Protein AF-A0A6N7BEQ8-F1 (afdb_monomer_lite)

Foldseek 3Di:
DDDDDPPVVVLVVVLVVLLVVQVVCVVVVHAAAEDEAEAEDDDPVSVVVLVVVCVSCVSSPHHYYYHYHYNPDDPD

pLDDT: mean 93.59, std 5.63, range [61.66, 97.38]

Structure (mmCIF, N/CA/C/O backbone):
data_AF-A0A6N7BEQ8-F1
#
_entry.id   AF-A0A6N7BEQ8-F1
#
loop_
_atom_site.group_PDB
_atom_site.id
_atom_site.type_symbol
_atom_site.label_atom_id
_atom_site.label_alt_id
_atom_site.label_comp_id
_atom_site.label_asym_id
_atom_site.label_entity_id
_atom_site.label_seq_id
_atom_site.pdbx_PDB_ins_code
_atom_site.Cartn_x
_atom_site.Cartn_y
_atom_site.Cartn_z
_atom_site.occupancy
_atom_site.B_iso_or_equiv
_atom_site.auth_seq_id
_atom_site.auth_comp_id
_atom_site.auth_asym_id
_atom_site.auth_atom_id
_atom_site.pdbx_PDB_model_num
ATOM 1 N N . MET A 1 1 ? -0.823 24.140 -25.757 1.00 61.66 1 MET A N 1
ATOM 2 C CA . MET A 1 1 ? -1.025 22.693 -25.524 1.00 61.66 1 MET A CA 1
ATOM 3 C C . MET A 1 1 ? -0.479 22.365 -24.152 1.00 61.66 1 MET A C 1
ATOM 5 O O . MET A 1 1 ? 0.610 22.829 -23.843 1.00 61.66 1 MET A O 1
ATOM 9 N N . THR A 1 2 ? -1.232 21.626 -23.344 1.00 76.12 2 THR A N 1
ATOM 10 C CA . THR A 1 2 ? -0.820 21.254 -21.984 1.00 76.12 2 THR A CA 1
ATOM 11 C C . THR A 1 2 ? -0.497 19.769 -21.962 1.00 76.12 2 THR A C 1
ATOM 13 O O . THR A 1 2 ? -1.264 18.964 -22.487 1.00 76.12 2 THR A O 1
ATOM 16 N N . THR A 1 3 ? 0.638 19.409 -21.373 1.00 91.88 3 THR A N 1
ATOM 17 C CA . THR A 1 3 ? 1.053 18.013 -21.212 1.00 91.88 3 THR A CA 1
ATOM 18 C C . THR A 1 3 ? 0.305 17.390 -20.037 1.00 91.88 3 THR A C 1
ATOM 20 O O . THR A 1 3 ? 0.337 17.928 -18.931 1.00 91.88 3 THR A O 1
ATOM 23 N N . LEU A 1 4 ? -0.361 16.255 -20.261 1.00 94.06 4 LEU A N 1
ATOM 24 C CA . LEU A 1 4 ? -0.968 15.480 -19.181 1.00 94.06 4 LEU A CA 1
ATOM 25 C C . LEU A 1 4 ? 0.129 14.789 -18.366 1.00 94.06 4 LEU A C 1
ATOM 27 O O . LEU A 1 4 ? 0.904 14.000 -18.905 1.00 94.06 4 LEU A O 1
ATOM 31 N N . ILE A 1 5 ? 0.159 15.044 -17.061 1.00 94.62 5 ILE A N 1
ATOM 32 C CA . ILE A 1 5 ? 0.992 14.286 -16.127 1.00 94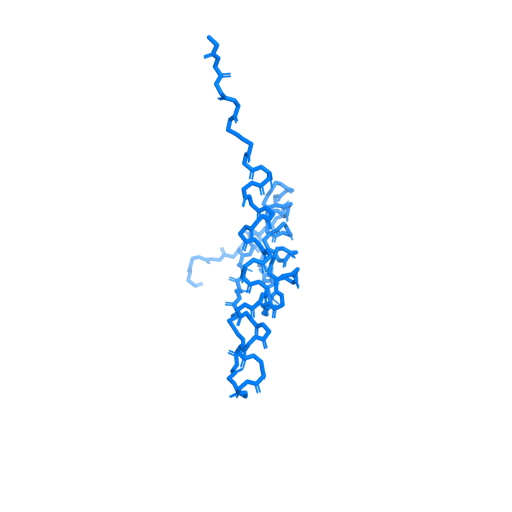.62 5 ILE A CA 1
ATOM 33 C C . ILE A 1 5 ? 0.181 13.076 -15.658 1.00 94.62 5 ILE A C 1
ATOM 35 O O . ILE A 1 5 ? -0.675 13.186 -14.781 1.00 94.62 5 ILE A O 1
ATOM 39 N N . ASP A 1 6 ? 0.427 11.917 -16.270 1.00 96.19 6 ASP A N 1
ATOM 40 C CA . ASP A 1 6 ? -0.248 10.667 -15.917 1.00 96.19 6 ASP A CA 1
ATOM 41 C C . ASP A 1 6 ? 0.440 9.983 -14.726 1.00 96.19 6 ASP A C 1
ATOM 43 O O . ASP A 1 6 ? 1.353 9.166 -14.871 1.00 96.19 6 ASP A O 1
ATOM 47 N N . GLY A 1 7 ? -0.033 10.304 -13.521 1.00 96.31 7 GLY A N 1
ATOM 48 C CA . GLY A 1 7 ? 0.457 9.687 -12.291 1.00 96.31 7 GLY A CA 1
ATOM 49 C C . GLY A 1 7 ? 0.215 8.175 -12.207 1.00 96.31 7 GLY A C 1
ATOM 50 O O . GLY A 1 7 ? 0.949 7.491 -11.498 1.00 96.31 7 GLY A O 1
ATOM 51 N N . LYS A 1 8 ? -0.769 7.617 -12.931 1.00 94.81 8 LYS A N 1
ATOM 52 C CA . LYS A 1 8 ? -1.019 6.166 -12.922 1.00 94.81 8 LYS A CA 1
ATOM 53 C C . LYS A 1 8 ? 0.072 5.432 -13.681 1.00 94.81 8 LYS A C 1
ATOM 55 O O . LYS A 1 8 ? 0.574 4.431 -13.169 1.00 94.81 8 LYS A O 1
ATOM 60 N N . LYS A 1 9 ? 0.444 5.951 -14.855 1.00 96.69 9 LYS A N 1
ATOM 61 C CA . LYS A 1 9 ? 1.561 5.425 -15.642 1.00 96.69 9 LYS A CA 1
ATOM 62 C C . LYS A 1 9 ? 2.860 5.500 -14.844 1.00 96.69 9 LYS A C 1
ATOM 64 O O . LYS A 1 9 ? 3.484 4.473 -14.615 1.00 96.69 9 LYS A O 1
ATOM 69 N N . VAL A 1 10 ? 3.188 6.681 -14.315 1.00 96.88 10 VAL A N 1
ATOM 70 C CA . VAL A 1 10 ? 4.409 6.880 -13.514 1.00 96.88 10 VAL A CA 1
ATOM 71 C C . VAL A 1 10 ? 4.450 5.937 -12.307 1.00 96.88 10 VAL A C 1
ATOM 73 O O . VAL A 1 10 ? 5.476 5.322 -12.032 1.00 96.88 10 VAL A O 1
ATOM 76 N N . ALA A 1 11 ? 3.331 5.761 -11.600 1.00 95.88 11 ALA A N 1
ATOM 77 C CA . ALA A 1 11 ? 3.275 4.843 -10.467 1.00 95.88 11 ALA A CA 1
ATOM 78 C C . ALA A 1 11 ? 3.443 3.368 -10.878 1.00 95.88 11 ALA A C 1
ATOM 80 O O . ALA A 1 11 ? 3.977 2.585 -10.096 1.00 95.88 11 ALA A O 1
ATOM 81 N N . ALA A 1 12 ? 2.980 2.973 -12.068 1.00 96.38 12 ALA A N 1
ATOM 82 C CA . ALA A 1 12 ? 3.184 1.622 -12.587 1.00 96.38 12 ALA A CA 1
ATOM 83 C C . ALA A 1 12 ? 4.662 1.366 -12.910 1.00 96.38 12 ALA A C 1
ATOM 85 O O . ALA A 1 12 ? 5.201 0.355 -12.464 1.00 96.38 12 ALA A O 1
ATOM 86 N N . ASP A 1 13 ? 5.317 2.319 -13.575 1.00 97.19 13 ASP A N 1
ATOM 87 C CA . ASP A 1 13 ? 6.742 2.240 -13.916 1.00 97.19 13 ASP A CA 1
ATOM 88 C C . ASP A 1 13 ? 7.604 2.111 -12.642 1.00 97.19 13 ASP A C 1
ATOM 90 O O . ASP A 1 13 ? 8.462 1.231 -12.539 1.00 97.19 13 ASP A O 1
ATOM 94 N N . ILE A 1 14 ? 7.305 2.914 -11.610 1.00 97.00 14 ILE A N 1
ATOM 95 C CA . ILE A 1 14 ? 7.982 2.839 -10.303 1.00 97.00 14 ILE A CA 1
ATOM 96 C C . ILE A 1 14 ? 7.762 1.475 -9.634 1.00 97.00 14 ILE A C 1
ATOM 98 O O . ILE A 1 14 ? 8.702 0.898 -9.082 1.00 97.00 14 ILE A O 1
ATOM 102 N N . ARG A 1 15 ? 6.535 0.934 -9.663 1.00 96.38 15 ARG A N 1
ATOM 103 C CA . ARG A 1 15 ? 6.245 -0.388 -9.080 1.00 96.38 15 ARG A CA 1
ATOM 104 C C . ARG A 1 15 ? 7.031 -1.497 -9.774 1.00 96.38 15 ARG A C 1
ATOM 106 O O . ARG A 1 15 ? 7.534 -2.387 -9.093 1.00 96.38 15 ARG A O 1
ATOM 113 N N . GLU A 1 16 ? 7.178 -1.440 -11.095 1.00 97.19 16 GLU A N 1
ATOM 114 C CA . GLU A 1 16 ? 7.972 -2.420 -11.840 1.00 97.19 16 GLU A CA 1
ATOM 115 C C . GLU A 1 16 ? 9.457 -2.371 -11.443 1.00 97.19 16 GLU A C 1
ATOM 117 O O . GLU A 1 16 ? 10.082 -3.411 -11.218 1.00 97.19 16 GLU A O 1
ATOM 122 N N . GLU A 1 17 ? 10.020 -1.169 -11.298 1.00 97.38 17 GLU A N 1
ATOM 123 C CA . GLU A 1 17 ? 11.402 -0.988 -10.848 1.00 97.38 17 GLU A CA 1
ATOM 124 C C . GLU A 1 17 ? 11.611 -1.520 -9.420 1.00 97.38 17 GLU A C 1
ATOM 126 O O . GLU A 1 17 ? 12.564 -2.258 -9.152 1.00 97.38 17 GLU A O 1
ATOM 131 N N . LEU A 1 18 ? 10.703 -1.184 -8.500 1.00 96.25 18 LEU A N 1
ATOM 132 C CA . LEU A 1 18 ? 10.765 -1.638 -7.110 1.00 96.25 18 LEU A CA 1
ATOM 133 C C . LEU A 1 18 ? 10.625 -3.153 -6.989 1.00 96.25 18 LEU A C 1
ATOM 135 O O . LEU A 1 18 ? 11.332 -3.757 -6.182 1.00 96.25 18 LEU A O 1
ATOM 139 N N . LYS A 1 19 ? 9.774 -3.772 -7.813 1.00 96.38 19 LYS A N 1
ATOM 140 C CA . LYS A 1 19 ? 9.629 -5.229 -7.869 1.00 96.38 19 LYS A CA 1
ATOM 141 C C . LYS A 1 19 ? 10.963 -5.902 -8.193 1.00 96.38 19 LYS A C 1
ATOM 143 O O . LYS A 1 19 ? 11.403 -6.764 -7.440 1.00 96.38 19 LYS A O 1
ATOM 148 N N . LYS A 1 20 ? 11.664 -5.432 -9.234 1.00 96.00 20 LYS A N 1
ATOM 149 C CA . LYS A 1 20 ? 12.994 -5.948 -9.617 1.00 96.00 20 LYS A CA 1
ATOM 150 C C . LYS A 1 20 ? 14.007 -5.821 -8.476 1.00 96.00 20 LYS A C 1
ATOM 152 O O . LYS A 1 20 ? 14.779 -6.746 -8.234 1.00 96.00 20 LYS A O 1
ATOM 157 N N . LYS A 1 21 ? 13.992 -4.700 -7.746 1.00 94.56 21 LYS A N 1
ATOM 158 C CA . LYS A 1 21 ? 14.867 -4.494 -6.578 1.00 94.56 21 LYS A CA 1
ATOM 159 C C . LYS A 1 21 ? 14.529 -5.445 -5.430 1.00 94.56 21 LYS A C 1
ATOM 161 O O . LYS A 1 21 ? 15.438 -6.028 -4.850 1.00 94.56 21 LYS A O 1
ATOM 166 N N . CYS A 1 22 ? 13.247 -5.629 -5.117 1.00 94.12 22 CYS A N 1
ATOM 167 C CA . CYS A 1 22 ? 12.815 -6.553 -4.067 1.00 94.12 22 CYS A CA 1
ATOM 168 C C . CYS A 1 22 ? 13.152 -8.007 -4.417 1.00 94.12 22 CYS A C 1
ATOM 170 O O . CYS A 1 22 ? 13.624 -8.746 -3.556 1.00 94.12 22 CYS A O 1
ATOM 172 N N . ASP A 1 23 ? 12.969 -8.408 -5.675 1.00 93.12 23 ASP A N 1
ATOM 173 C CA . ASP A 1 23 ? 13.332 -9.745 -6.150 1.00 93.12 23 ASP A CA 1
ATOM 174 C C . ASP A 1 23 ? 14.852 -9.967 -6.102 1.00 93.12 23 ASP A C 1
ATOM 176 O O . ASP A 1 23 ? 15.309 -11.033 -5.684 1.00 93.12 23 ASP A O 1
ATOM 180 N N . MET A 1 24 ? 15.645 -8.938 -6.425 1.00 93.69 24 MET A N 1
ATOM 181 C CA . MET A 1 24 ? 17.096 -8.976 -6.242 1.00 93.69 24 MET A CA 1
ATOM 182 C C . MET A 1 24 ? 17.468 -9.178 -4.768 1.00 93.69 24 MET A C 1
ATOM 184 O O . MET A 1 24 ? 18.224 -10.102 -4.481 1.00 93.69 24 MET A O 1
ATOM 188 N N . LEU A 1 25 ? 16.882 -8.422 -3.830 1.00 92.12 25 LEU A N 1
ATOM 189 C CA . LEU A 1 25 ? 17.133 -8.592 -2.389 1.00 92.12 25 LEU A CA 1
ATOM 190 C C . LEU A 1 25 ? 16.830 -10.019 -1.902 1.00 92.12 25 LEU A C 1
ATOM 192 O O . LEU A 1 25 ? 17.651 -10.605 -1.197 1.00 92.12 25 LEU A O 1
ATOM 196 N N . LYS A 1 26 ? 15.713 -10.613 -2.350 1.00 87.94 26 LYS A N 1
ATOM 197 C CA . LYS A 1 26 ? 15.384 -12.022 -2.057 1.00 87.94 26 LYS A CA 1
ATOM 198 C C . LYS A 1 26 ? 16.457 -12.980 -2.572 1.00 87.94 26 LYS A C 1
ATOM 200 O O . LYS A 1 26 ? 16.794 -13.943 -1.890 1.00 87.94 26 LYS A O 1
ATOM 205 N N . SER A 1 27 ? 16.979 -12.733 -3.776 1.00 88.75 27 SER A N 1
ATOM 206 C CA . SER A 1 27 ? 17.948 -13.623 -4.430 1.00 88.75 27 SER A CA 1
ATOM 207 C C . SER A 1 27 ? 19.311 -13.668 -3.734 1.00 88.75 27 SER A C 1
ATOM 209 O O . SER A 1 27 ? 19.967 -14.705 -3.747 1.00 88.75 27 SER A O 1
ATOM 211 N N . VAL A 1 28 ? 19.717 -12.575 -3.082 1.00 90.50 28 VAL A N 1
ATOM 212 C CA . VAL A 1 28 ? 20.994 -12.471 -2.355 1.00 90.50 28 VAL A CA 1
ATOM 213 C C . VAL A 1 28 ? 20.860 -12.805 -0.861 1.00 90.50 28 VAL A C 1
ATOM 215 O O . VAL A 1 28 ? 21.719 -12.436 -0.067 1.00 90.50 28 VAL A O 1
ATOM 218 N N . ALA A 1 29 ? 19.789 -13.515 -0.481 1.00 78.06 29 ALA A N 1
ATOM 219 C CA . ALA A 1 29 ? 19.476 -13.936 0.888 1.00 78.06 29 ALA A CA 1
ATOM 220 C C . ALA A 1 29 ? 19.319 -12.790 1.911 1.00 78.06 29 ALA A C 1
ATOM 222 O O . ALA A 1 29 ? 19.411 -13.025 3.116 1.00 78.06 29 ALA A O 1
ATOM 223 N N . PHE A 1 30 ? 19.039 -11.563 1.455 1.00 77.56 30 PHE A N 1
ATOM 224 C CA . PHE A 1 30 ? 18.611 -10.480 2.337 1.00 77.56 30 PHE A CA 1
ATOM 225 C C . PHE A 1 30 ? 17.094 -10.514 2.531 1.00 77.56 30 PHE A C 1
ATOM 227 O O . PHE A 1 30 ? 16.326 -10.887 1.641 1.00 77.56 30 PHE A O 1
ATOM 234 N N . ASP A 1 31 ? 16.652 -10.094 3.714 1.00 85.38 31 ASP A N 1
ATOM 235 C CA . ASP A 1 31 ? 15.234 -9.903 3.984 1.00 85.38 31 ASP A CA 1
ATOM 236 C C . ASP A 1 31 ? 14.651 -8.789 3.109 1.00 85.38 31 ASP A C 1
ATOM 238 O O . ASP A 1 31 ? 15.288 -7.769 2.836 1.00 85.38 31 ASP A O 1
ATOM 242 N N . VAL A 1 32 ? 13.398 -8.967 2.696 1.00 89.31 32 VAL A N 1
ATOM 243 C CA . VAL A 1 32 ? 12.680 -7.915 1.975 1.00 89.31 32 VAL A CA 1
ATOM 244 C C . VAL A 1 32 ? 12.156 -6.840 2.919 1.00 89.31 32 VAL A C 1
ATOM 246 O O . VAL A 1 32 ? 11.731 -7.160 4.036 1.00 89.31 32 VAL A O 1
ATOM 249 N N . PRO A 1 33 ? 12.093 -5.578 2.458 1.00 92.50 33 PRO A N 1
ATOM 250 C CA . PRO A 1 33 ? 11.461 -4.507 3.209 1.00 92.50 33 PRO A CA 1
ATOM 251 C C . PRO A 1 33 ? 10.013 -4.842 3.584 1.00 92.50 33 PRO A C 1
ATOM 253 O O . PRO A 1 33 ? 9.292 -5.512 2.836 1.00 92.50 33 PRO A O 1
ATOM 256 N N . GLY A 1 34 ? 9.592 -4.353 4.748 1.00 93.88 34 GLY A N 1
ATOM 257 C CA . GLY A 1 34 ? 8.243 -4.529 5.271 1.00 93.88 34 GLY A CA 1
ATOM 258 C C . GLY A 1 34 ? 7.564 -3.199 5.582 1.00 93.88 34 GLY A C 1
ATOM 259 O O . GLY A 1 34 ? 8.221 -2.263 6.032 1.00 93.88 34 GLY A O 1
ATOM 260 N N . LEU A 1 35 ? 6.248 -3.129 5.371 1.00 95.88 35 LEU A N 1
ATOM 261 C CA . LEU A 1 35 ? 5.400 -2.015 5.795 1.00 95.88 35 LEU A CA 1
ATOM 262 C C . LEU A 1 35 ? 4.325 -2.508 6.767 1.00 95.88 35 LEU A C 1
ATOM 264 O O . LEU A 1 35 ? 3.507 -3.359 6.416 1.00 95.88 35 LEU A O 1
ATOM 268 N N . VAL A 1 36 ? 4.284 -1.923 7.964 1.00 96.69 36 VAL A N 1
ATOM 269 C CA . VAL A 1 36 ? 3.186 -2.110 8.919 1.00 96.69 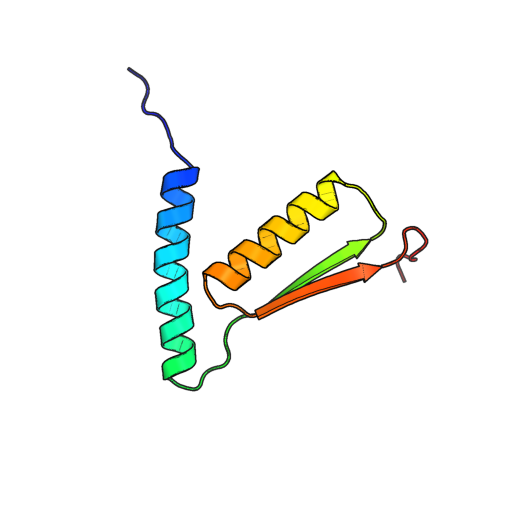36 VAL A CA 1
ATOM 270 C C . VAL A 1 36 ? 2.339 -0.846 8.937 1.00 96.69 36 VAL A C 1
ATOM 272 O O . VAL A 1 36 ? 2.863 0.253 9.104 1.00 96.69 36 VAL A O 1
ATOM 275 N N . THR A 1 37 ? 1.030 -0.996 8.754 1.00 96.44 37 THR A N 1
ATOM 276 C CA . THR A 1 37 ? 0.072 0.110 8.823 1.00 96.44 37 THR A CA 1
ATOM 277 C C . THR A 1 37 ? -0.869 -0.107 9.994 1.00 96.44 37 THR A C 1
ATOM 279 O O . THR A 1 37 ? -1.450 -1.181 10.108 1.00 96.44 37 THR A O 1
ATOM 282 N N . ILE A 1 38 ? -1.032 0.906 10.842 1.00 96.25 38 ILE A N 1
ATOM 283 C CA . ILE A 1 38 ? -1.949 0.867 11.983 1.00 96.25 38 ILE A CA 1
ATOM 284 C C . ILE A 1 38 ? -3.222 1.621 11.599 1.00 96.25 38 ILE A C 1
ATOM 286 O O . ILE A 1 38 ? -3.165 2.784 11.197 1.00 96.25 38 ILE A O 1
ATOM 290 N N . LEU A 1 39 ? -4.363 0.949 11.700 1.00 96.19 39 LEU A N 1
ATOM 291 C CA . LEU A 1 39 ? -5.686 1.493 11.439 1.00 96.19 39 LEU A CA 1
ATOM 292 C C . LEU A 1 39 ? -6.488 1.505 12.740 1.00 96.19 39 LEU A C 1
ATOM 294 O O . LEU A 1 39 ? -6.796 0.449 13.283 1.00 96.19 39 LEU A O 1
ATOM 298 N N . VAL A 1 40 ? -6.850 2.696 13.208 1.00 97.06 40 VAL A N 1
ATOM 299 C CA . VAL A 1 40 ? -7.670 2.895 14.409 1.00 97.06 40 VAL A CA 1
ATOM 300 C C . VAL A 1 40 ? -9.112 3.183 13.988 1.00 97.06 40 VAL A C 1
ATOM 302 O O . VAL A 1 40 ? -9.365 4.112 13.216 1.00 97.06 40 VAL A O 1
ATOM 305 N N . GLY A 1 41 ? -10.059 2.385 14.483 1.00 95.62 41 GLY A N 1
ATOM 306 C CA . GLY A 1 41 ? -11.476 2.494 14.136 1.00 95.62 41 GLY A CA 1
ATOM 307 C C . GLY A 1 41 ? -11.811 2.007 12.719 1.00 95.62 41 GLY A C 1
ATOM 308 O O . GLY A 1 41 ? -11.030 1.316 12.072 1.00 95.62 41 GLY A O 1
ATOM 309 N N . ASN A 1 42 ? -13.004 2.370 12.233 1.00 93.75 42 ASN A N 1
ATOM 310 C CA . ASN A 1 42 ? -13.618 1.769 11.037 1.00 93.75 42 ASN A CA 1
ATOM 311 C C . ASN A 1 42 ? -13.993 2.804 9.961 1.00 93.75 42 ASN A C 1
ATOM 313 O O . ASN A 1 42 ? -15.038 2.694 9.324 1.00 93.75 42 ASN A O 1
ATOM 317 N N . ASN A 1 43 ? -13.187 3.854 9.778 1.00 96.12 43 ASN A N 1
ATOM 318 C CA . ASN A 1 43 ? -13.454 4.838 8.725 1.00 96.12 43 ASN A CA 1
ATOM 319 C C . ASN A 1 43 ? -13.271 4.185 7.333 1.00 96.12 43 ASN A C 1
ATOM 321 O O . ASN A 1 43 ? -12.143 3.797 7.008 1.00 96.12 43 ASN A O 1
ATOM 325 N N . PRO A 1 44 ? -14.317 4.120 6.480 1.00 94.69 44 PRO A N 1
ATOM 326 C CA . PRO A 1 44 ? -14.237 3.443 5.182 1.00 94.69 44 PRO A CA 1
ATOM 327 C C . PRO A 1 44 ? -13.162 4.010 4.244 1.00 94.69 44 PRO A C 1
ATOM 329 O O . PRO A 1 44 ? -12.536 3.265 3.488 1.00 94.69 44 PRO A O 1
ATOM 332 N N . ALA A 1 45 ? -12.908 5.322 4.296 1.00 95.56 45 ALA A N 1
ATOM 333 C CA . ALA A 1 45 ? -11.869 5.953 3.483 1.00 95.56 45 ALA A CA 1
ATOM 334 C C . ALA A 1 45 ? -10.465 5.532 3.943 1.00 95.56 45 ALA A C 1
ATOM 336 O O . ALA A 1 45 ? -9.598 5.240 3.116 1.00 95.56 45 ALA A O 1
ATOM 337 N N . SER A 1 46 ? -10.257 5.445 5.260 1.00 95.19 46 SER A N 1
ATOM 338 C CA . SER A 1 46 ? -9.004 4.962 5.842 1.00 95.19 46 SER A CA 1
ATOM 339 C C . SER A 1 46 ? -8.767 3.494 5.498 1.00 95.19 46 SER A C 1
ATOM 341 O O . SER A 1 46 ? -7.667 3.142 5.081 1.00 95.19 46 SER A O 1
ATOM 343 N N . GLU A 1 47 ? -9.798 2.649 5.583 1.00 94.62 47 GLU A N 1
ATOM 344 C CA . GLU A 1 47 ? -9.708 1.244 5.174 1.00 94.62 47 GLU A CA 1
ATOM 345 C C . GLU A 1 47 ? -9.295 1.099 3.708 1.00 94.62 47 GLU A C 1
ATOM 347 O O . GLU A 1 47 ? -8.342 0.381 3.401 1.00 94.62 47 GLU A O 1
ATOM 352 N N . ALA A 1 48 ? -9.954 1.822 2.799 1.00 96.12 48 ALA A N 1
ATOM 353 C CA . ALA A 1 48 ? -9.618 1.790 1.378 1.00 96.12 48 ALA A CA 1
ATOM 354 C C . ALA A 1 48 ? -8.168 2.230 1.114 1.00 96.12 48 ALA A C 1
ATOM 356 O O . ALA A 1 48 ? -7.460 1.619 0.305 1.00 96.12 48 ALA A O 1
ATOM 357 N N . TYR A 1 49 ? -7.703 3.265 1.815 1.00 93.81 49 TYR A N 1
ATOM 358 C CA . TYR A 1 49 ? -6.347 3.781 1.670 1.00 93.81 49 TYR A CA 1
ATOM 359 C C . TYR A 1 49 ? -5.288 2.802 2.199 1.00 93.81 49 TYR A C 1
ATOM 361 O O . TYR A 1 49 ? -4.296 2.536 1.517 1.00 93.81 49 TYR A O 1
ATOM 369 N N . VAL A 1 50 ? -5.513 2.213 3.377 1.00 95.56 50 VAL A N 1
ATOM 370 C CA . VAL A 1 50 ? -4.612 1.214 3.973 1.00 95.56 50 VAL A CA 1
ATOM 371 C C . VAL A 1 50 ? -4.562 -0.060 3.126 1.00 95.56 50 VAL A C 1
ATOM 373 O O . VAL A 1 50 ? -3.474 -0.559 2.840 1.00 95.56 50 VAL A O 1
ATOM 376 N N . ASN A 1 51 ? -5.707 -0.529 2.627 1.00 94.25 51 ASN A N 1
ATOM 377 C CA . ASN A 1 51 ? -5.768 -1.680 1.726 1.00 94.25 51 ASN A CA 1
ATOM 378 C C . ASN A 1 51 ? -5.017 -1.420 0.415 1.00 94.25 51 ASN A C 1
ATOM 380 O O . ASN A 1 51 ? -4.314 -2.296 -0.085 1.00 94.25 51 ASN A O 1
ATOM 384 N N . SER A 1 52 ? -5.113 -0.200 -0.122 1.00 95.44 52 SER A N 1
ATOM 385 C CA . SER A 1 52 ? -4.360 0.190 -1.318 1.00 95.44 52 SER A CA 1
ATOM 386 C C . SER A 1 52 ? -2.846 0.158 -1.076 1.00 95.44 52 SER A C 1
ATOM 388 O O . SER A 1 52 ? -2.102 -0.278 -1.953 1.00 95.44 52 SER A O 1
ATOM 390 N N . LYS A 1 53 ? -2.381 0.565 0.116 1.00 94.25 53 LYS A N 1
ATOM 391 C CA . LYS A 1 53 ? -0.962 0.471 0.505 1.00 94.25 53 LYS A CA 1
ATOM 392 C C . LYS A 1 53 ? -0.495 -0.974 0.649 1.00 94.25 53 LYS A C 1
ATOM 394 O O . LYS A 1 53 ? 0.552 -1.313 0.107 1.00 94.25 53 LYS A O 1
ATOM 399 N N . ALA A 1 54 ? -1.272 -1.811 1.335 1.00 95.38 54 ALA A N 1
ATOM 400 C CA . ALA A 1 54 ? -0.960 -3.229 1.493 1.00 95.38 54 ALA A CA 1
ATOM 401 C C . ALA A 1 54 ? -0.835 -3.915 0.125 1.00 95.38 54 ALA A C 1
ATOM 403 O O . ALA A 1 54 ? 0.200 -4.502 -0.179 1.00 95.38 54 ALA A O 1
ATOM 404 N N . LYS A 1 55 ? -1.816 -3.698 -0.761 1.00 95.06 55 LYS A N 1
ATOM 405 C CA . LYS A 1 55 ? -1.793 -4.228 -2.127 1.00 95.06 55 LYS A CA 1
ATOM 406 C C . LYS A 1 55 ? -0.564 -3.767 -2.916 1.00 95.06 55 LYS A C 1
ATOM 408 O O . LYS A 1 55 ? 0.061 -4.577 -3.590 1.00 95.06 55 LYS A O 1
ATOM 413 N N . ALA A 1 56 ? -0.194 -2.489 -2.822 1.00 95.62 56 ALA A N 1
ATOM 414 C CA . ALA A 1 56 ? 0.993 -1.975 -3.503 1.00 95.62 56 ALA A CA 1
ATOM 415 C C . ALA A 1 56 ? 2.289 -2.636 -3.001 1.00 95.62 56 ALA A C 1
ATOM 417 O O . ALA A 1 56 ? 3.168 -2.921 -3.811 1.00 95.62 56 ALA A O 1
ATOM 418 N N . CYS A 1 57 ? 2.405 -2.904 -1.694 1.00 95.94 57 CYS A N 1
ATOM 419 C CA . CYS A 1 57 ? 3.524 -3.661 -1.126 1.00 95.94 57 CYS A CA 1
ATOM 420 C C . CYS A 1 57 ? 3.556 -5.108 -1.636 1.00 95.94 57 CYS A C 1
ATOM 422 O O . CYS A 1 57 ? 4.619 -5.590 -2.032 1.00 95.94 57 CYS A O 1
ATOM 424 N N . ASP A 1 58 ? 2.403 -5.773 -1.685 1.00 94.12 58 ASP A N 1
ATOM 425 C CA . ASP A 1 58 ? 2.298 -7.155 -2.158 1.00 94.12 58 ASP A CA 1
ATOM 426 C C . ASP A 1 58 ? 2.670 -7.267 -3.650 1.00 94.12 58 ASP A C 1
ATOM 428 O O . ASP A 1 58 ? 3.416 -8.164 -4.048 1.00 94.12 58 ASP A O 1
ATOM 432 N N . GLU A 1 59 ? 2.229 -6.312 -4.479 1.00 94.81 59 GLU A N 1
ATOM 433 C CA . GLU A 1 59 ? 2.528 -6.249 -5.919 1.00 94.81 59 GLU A CA 1
ATOM 434 C C . GLU A 1 59 ? 4.038 -6.204 -6.214 1.00 94.81 59 GLU A C 1
ATOM 436 O O . GLU A 1 59 ? 4.519 -6.857 -7.155 1.00 94.81 59 GLU A O 1
ATOM 441 N N . ILE A 1 60 ? 4.796 -5.470 -5.393 1.00 96.38 60 ILE A N 1
ATOM 442 C CA . ILE A 1 60 ? 6.256 -5.336 -5.514 1.00 96.38 60 ILE A CA 1
ATOM 443 C C . ILE A 1 60 ? 7.024 -6.396 -4.714 1.00 96.38 60 ILE A C 1
ATOM 445 O O . ILE A 1 60 ? 8.248 -6.442 -4.780 1.00 96.38 60 ILE A O 1
ATOM 449 N N . GLY A 1 61 ? 6.329 -7.281 -3.994 1.00 93.75 61 GLY A N 1
ATOM 450 C CA . GLY A 1 61 ? 6.937 -8.384 -3.255 1.00 93.75 61 GLY A CA 1
ATOM 451 C C . GLY A 1 61 ? 7.572 -7.994 -1.918 1.00 93.75 61 GLY A C 1
ATOM 452 O O . GLY A 1 61 ? 8.405 -8.761 -1.424 1.00 93.75 61 GLY A O 1
ATOM 453 N N . MET A 1 62 ? 7.187 -6.843 -1.356 1.00 95.00 62 MET A N 1
ATOM 454 C CA . MET A 1 62 ? 7.471 -6.451 0.028 1.00 95.00 62 MET A CA 1
ATOM 455 C C . MET A 1 62 ? 6.573 -7.217 1.007 1.00 95.00 62 MET A C 1
ATOM 457 O O . MET A 1 62 ? 5.522 -7.735 0.637 1.00 95.00 62 MET A O 1
ATOM 461 N N . ARG A 1 63 ? 6.964 -7.255 2.284 1.00 93.50 63 ARG A N 1
ATOM 462 C CA . ARG A 1 63 ? 6.071 -7.706 3.362 1.00 93.50 63 ARG A CA 1
ATOM 463 C C . ARG A 1 63 ? 5.095 -6.583 3.714 1.00 93.50 63 ARG A C 1
ATOM 465 O O . ARG A 1 63 ? 5.493 -5.421 3.797 1.00 93.50 63 ARG A O 1
ATOM 472 N N . SER A 1 64 ? 3.840 -6.920 3.973 1.00 95.38 64 SER A N 1
ATOM 473 C CA . SER A 1 64 ? 2.840 -5.960 4.431 1.00 95.38 64 SER A CA 1
ATOM 474 C C . SER A 1 64 ? 2.076 -6.509 5.638 1.00 95.38 64 SER A C 1
ATOM 476 O O . SER A 1 64 ? 1.868 -7.717 5.764 1.00 95.38 64 SER A O 1
ATOM 478 N N . LYS A 1 65 ? 1.704 -5.630 6.572 1.00 96.12 65 LYS A N 1
ATOM 479 C CA . LYS A 1 65 ? 0.814 -5.956 7.691 1.00 96.12 65 LYS A CA 1
ATOM 480 C C . LYS A 1 65 ? -0.110 -4.782 7.974 1.00 96.12 65 LYS A C 1
ATOM 482 O O . LYS A 1 65 ? 0.332 -3.633 7.998 1.00 96.12 65 LYS A O 1
ATOM 487 N N . VAL A 1 66 ? -1.380 -5.077 8.216 1.00 96.19 66 VAL A N 1
ATOM 488 C CA . VAL A 1 66 ? -2.362 -4.095 8.677 1.00 96.19 66 VAL A CA 1
ATOM 489 C C . VAL A 1 66 ? -2.782 -4.476 10.088 1.00 96.19 66 VAL A C 1
ATOM 491 O O . VAL A 1 66 ? -3.401 -5.517 10.287 1.00 96.19 66 VAL A O 1
ATOM 494 N N . GLU A 1 67 ? -2.431 -3.637 11.054 1.00 96.50 67 GLU A N 1
ATOM 495 C CA . GLU A 1 67 ? -2.870 -3.758 12.441 1.00 96.50 67 GLU A CA 1
ATOM 496 C C . GLU A 1 67 ? -4.142 -2.946 12.625 1.00 96.50 67 GLU A C 1
ATOM 498 O O . GLU A 1 67 ? -4.150 -1.742 12.369 1.00 96.50 67 GLU A O 1
ATOM 503 N N . LYS A 1 68 ? -5.220 -3.598 13.059 1.00 95.75 68 LYS A N 1
ATOM 504 C CA . LYS A 1 68 ? -6.482 -2.922 13.359 1.00 95.75 68 LYS A CA 1
ATOM 505 C C . LYS A 1 68 ? -6.621 -2.737 14.862 1.00 95.75 68 LYS A C 1
ATOM 507 O O . LYS A 1 68 ? -6.511 -3.699 15.618 1.00 95.75 68 LYS A O 1
ATOM 512 N N . LEU A 1 69 ? -6.897 -1.508 15.269 1.00 96.88 69 LEU A N 1
ATOM 513 C CA . LEU A 1 69 ? -7.144 -1.105 16.644 1.00 96.88 69 LEU A CA 1
ATOM 514 C C . LEU A 1 69 ? -8.572 -0.562 16.778 1.00 96.88 69 LEU A C 1
ATOM 516 O O . LEU A 1 69 ? -9.177 -0.096 15.807 1.00 96.88 69 LEU A O 1
ATOM 520 N N . SER A 1 70 ? -9.116 -0.642 17.991 1.00 96.06 70 SER A N 1
ATOM 521 C CA . SER A 1 70 ? -10.451 -0.125 18.301 1.00 96.06 70 SER A CA 1
ATOM 522 C C . SER A 1 70 ? -10.513 1.390 18.100 1.00 96.06 70 SER A C 1
ATOM 524 O O . SER A 1 70 ? -9.513 2.077 18.261 1.00 96.06 70 SER A O 1
ATOM 526 N N . ALA A 1 71 ? -11.696 1.934 17.811 1.00 95.25 71 ALA A N 1
ATOM 527 C CA . ALA A 1 71 ? -11.896 3.387 17.829 1.00 95.25 71 ALA A CA 1
ATOM 528 C C . ALA A 1 71 ? -11.655 3.995 19.227 1.00 95.25 71 ALA A C 1
ATOM 530 O O . ALA A 1 71 ? -11.285 5.157 19.328 1.00 95.25 71 ALA A O 1
ATOM 531 N N . GLU A 1 72 ? -11.802 3.183 20.278 1.00 96.62 72 GLU A N 1
ATOM 532 C CA . GLU A 1 72 ? -11.599 3.564 21.683 1.00 96.62 72 GLU A CA 1
ATOM 533 C C . GLU A 1 72 ? -10.138 3.426 22.146 1.00 96.62 72 GLU A C 1
ATOM 535 O O . GLU A 1 72 ? -9.851 3.469 23.341 1.00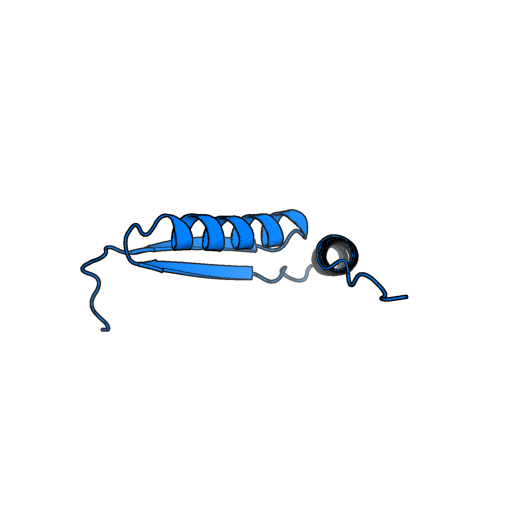 96.62 72 GLU A O 1
ATOM 540 N N . THR A 1 73 ? -9.203 3.177 21.227 1.00 96.38 73 THR A N 1
ATOM 541 C CA . THR A 1 73 ? -7.783 3.054 21.562 1.00 96.38 73 THR A CA 1
ATOM 542 C C . THR A 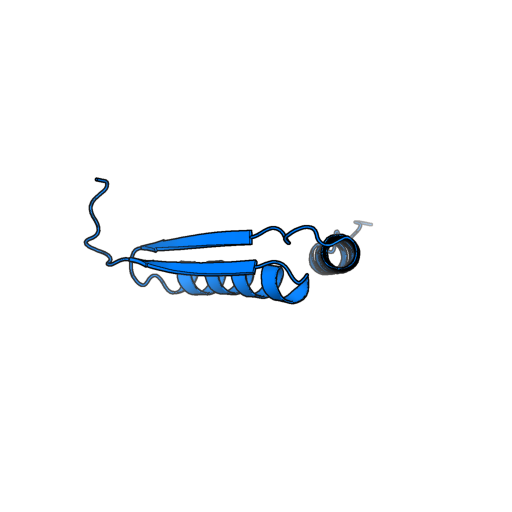1 73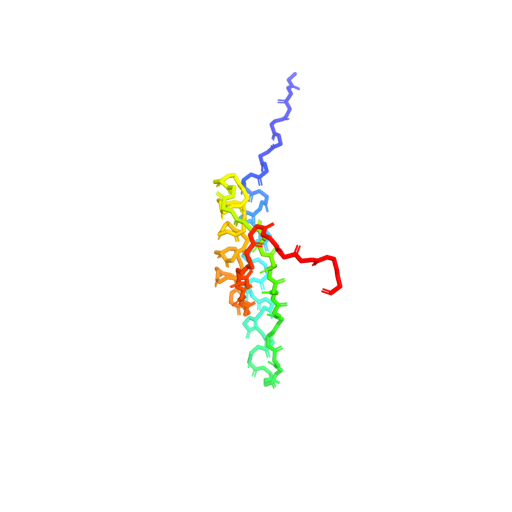 ? -7.244 4.372 22.126 1.00 96.38 73 THR A C 1
ATOM 544 O O . THR A 1 73 ? -7.399 5.428 21.513 1.00 96.38 73 THR A O 1
ATOM 547 N N . SER A 1 74 ? -6.599 4.298 23.294 1.00 96.06 74 SER A N 1
ATOM 548 C CA . SER A 1 74 ? -5.901 5.423 23.915 1.00 96.06 74 SER A CA 1
ATOM 549 C C . SER A 1 74 ? -4.653 5.826 23.134 1.00 96.06 74 SER A C 1
ATOM 551 O O . SER A 1 74 ? -4.110 5.055 22.350 1.00 96.06 74 SER A O 1
ATOM 553 N N . GLU A 1 75 ? -4.170 7.041 23.385 1.00 9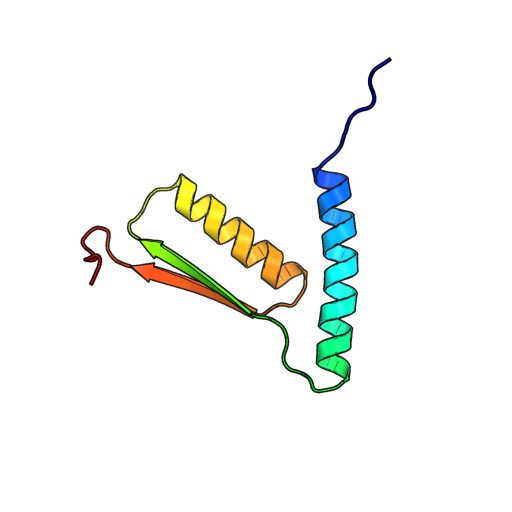3.31 75 GLU A N 1
ATOM 554 C CA . GLU A 1 75 ? -2.866 7.491 22.880 1.00 93.31 75 GLU A CA 1
ATOM 555 C C . GLU A 1 75 ? -1.690 6.719 23.513 1.00 93.31 75 GLU A C 1
ATOM 557 O O . GLU A 1 75 ? -0.657 6.542 22.870 1.00 93.31 75 GLU A O 1
ATOM 562 N N . GLN A 1 76 ? -1.863 6.276 24.765 1.00 82.69 76 GLN A N 1
ATOM 563 C CA . GLN A 1 76 ? -0.893 5.507 25.555 1.00 82.69 76 GLN A CA 1
ATOM 564 C C . GLN A 1 76 ? -0.972 4.011 25.264 1.00 82.69 76 GLN A C 1
ATOM 566 O O . GLN A 1 76 ? -2.118 3.521 25.108 1.00 82.69 76 GLN A O 1
#

Radius of gyration: 16.35 Å; chains: 1; bounding box: 35×37×51 Å

Secondary structure (DSSP, 8-state):
------HHHHHHHHHHHHHHHHHHHHHTTPPPPEEEEEEES--HHHHHHHHHHHHHHHHTT-EEEEEEE-TT----

Sequence (76 aa):
MTTLIDGKKVAADIREELKKKCDMLKSVAFDVPGLVTILVGNNPASEAYVNSKAKACDEIGMRSKVEKLSAETSEQ